Protein AF-A0A370N745-F1 (afdb_monomer)

Structure (mmCIF, N/CA/C/O backbone):
data_AF-A0A370N745-F1
#
_entry.id   AF-A0A370N745-F1
#
loop_
_atom_site.group_PDB
_atom_site.id
_atom_site.type_symbol
_atom_site.label_atom_id
_atom_site.label_alt_id
_atom_site.label_comp_id
_atom_site.label_asym_id
_atom_site.label_entity_id
_atom_site.label_seq_id
_atom_site.pdbx_PDB_ins_code
_atom_site.Cartn_x
_atom_site.Cartn_y
_atom_site.Cartn_z
_atom_site.occupancy
_atom_site.B_iso_or_equiv
_atom_site.auth_seq_id
_atom_site.auth_comp_id
_atom_site.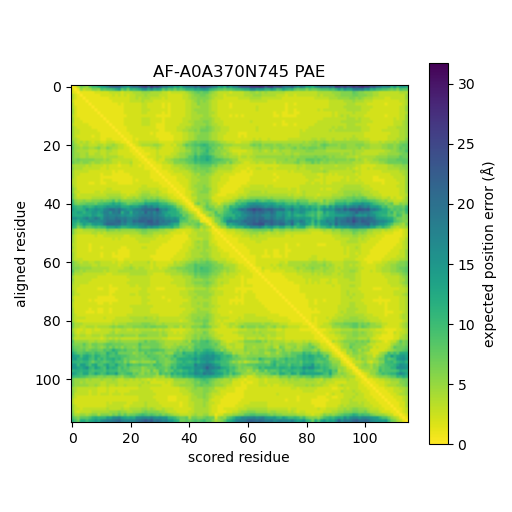auth_asym_id
_atom_site.auth_atom_id
_atom_site.pdbx_PDB_model_num
ATOM 1 N N . MET A 1 1 ? 0.760 -3.589 18.803 1.00 56.38 1 MET A N 1
ATOM 2 C CA . MET A 1 1 ? 1.459 -3.099 17.598 1.00 56.38 1 MET A CA 1
ATOM 3 C C . MET A 1 1 ? 0.680 -1.910 17.058 1.00 56.38 1 MET A C 1
ATOM 5 O O . MET A 1 1 ? -0.457 -1.738 17.478 1.00 56.38 1 MET A O 1
ATOM 9 N N . SER A 1 2 ? 1.289 -1.032 16.259 1.00 85.31 2 SER A N 1
ATOM 10 C CA . SER A 1 2 ? 0.546 0.055 15.611 1.00 85.31 2 SER A CA 1
ATOM 11 C C . SER A 1 2 ? 0.213 -0.361 14.182 1.00 85.31 2 SER A C 1
ATOM 13 O O . SER A 1 2 ? 1.100 -0.831 13.477 1.00 85.31 2 SER A O 1
ATOM 15 N N . LEU A 1 3 ? -1.022 -0.113 13.737 1.00 88.75 3 LEU A N 1
ATOM 16 C CA . LEU A 1 3 ? -1.490 -0.446 12.386 1.00 88.75 3 LEU A CA 1
ATOM 17 C C . LEU A 1 3 ? -0.514 0.006 11.283 1.00 88.75 3 LEU A C 1
ATOM 19 O O . LEU A 1 3 ? -0.261 -0.707 10.321 1.00 88.75 3 LEU A O 1
ATOM 23 N N . LYS A 1 4 ? 0.103 1.184 11.451 1.00 89.69 4 LYS A N 1
ATOM 24 C CA . LYS A 1 4 ? 1.119 1.706 10.520 1.00 89.69 4 LYS A CA 1
ATOM 25 C C . LYS A 1 4 ? 2.346 0.797 10.393 1.00 89.69 4 LYS A C 1
ATOM 27 O O . LYS A 1 4 ? 2.888 0.674 9.298 1.00 89.69 4 LYS A O 1
ATOM 32 N N . ALA A 1 5 ? 2.806 0.213 11.499 1.00 91.44 5 ALA A N 1
ATOM 33 C CA . ALA A 1 5 ? 3.933 -0.714 11.496 1.00 91.44 5 ALA A CA 1
ATOM 34 C C . ALA A 1 5 ? 3.550 -2.050 10.847 1.00 91.44 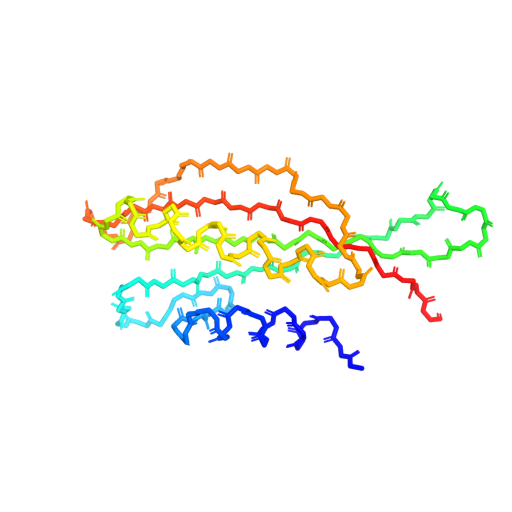5 ALA A C 1
ATOM 36 O O . ALA A 1 5 ? 4.360 -2.605 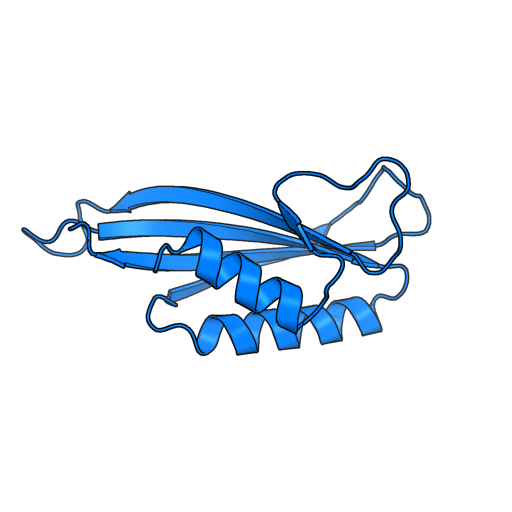10.113 1.00 91.44 5 ALA A O 1
ATOM 37 N N . ASP A 1 6 ? 2.318 -2.513 11.063 1.00 93.12 6 ASP A N 1
ATOM 38 C CA . ASP A 1 6 ? 1.816 -3.768 10.498 1.00 93.12 6 ASP A CA 1
ATOM 39 C C . ASP A 1 6 ? 1.622 -3.652 8.975 1.00 93.12 6 ASP A C 1
ATOM 41 O O . ASP A 1 6 ? 2.107 -4.501 8.227 1.00 93.12 6 ASP A O 1
ATOM 45 N N . ILE A 1 7 ? 1.051 -2.535 8.501 1.00 94.38 7 ILE A N 1
ATOM 46 C CA . ILE A 1 7 ? 0.965 -2.193 7.069 1.00 94.38 7 ILE A CA 1
ATOM 47 C C . ILE A 1 7 ? 2.359 -2.159 6.435 1.00 94.38 7 ILE A C 1
ATOM 49 O O . ILE A 1 7 ? 2.587 -2.773 5.395 1.00 94.38 7 ILE A O 1
ATOM 53 N N . TYR A 1 8 ? 3.308 -1.449 7.055 1.00 95.19 8 TYR A N 1
ATOM 54 C CA . TYR A 1 8 ? 4.670 -1.362 6.528 1.00 95.19 8 TYR A CA 1
ATOM 55 C C . TYR A 1 8 ? 5.345 -2.737 6.465 1.00 95.19 8 TYR A C 1
ATOM 57 O O . TYR A 1 8 ? 5.965 -3.068 5.457 1.00 95.19 8 TYR A O 1
ATOM 65 N N . ALA A 1 9 ? 5.203 -3.548 7.517 1.00 95.31 9 ALA A N 1
ATOM 66 C CA . ALA A 1 9 ? 5.784 -4.883 7.576 1.00 95.31 9 ALA A CA 1
ATOM 67 C C . ALA A 1 9 ? 5.216 -5.804 6.487 1.00 95.31 9 ALA A C 1
ATOM 69 O O . ALA A 1 9 ? 5.987 -6.508 5.836 1.00 95.31 9 ALA A O 1
ATOM 70 N N . ALA A 1 10 ? 3.901 -5.761 6.248 1.00 95.56 10 ALA A N 1
ATOM 71 C CA . ALA A 1 10 ? 3.261 -6.532 5.187 1.00 95.56 10 ALA A CA 1
ATOM 72 C C . ALA A 1 10 ? 3.757 -6.119 3.793 1.00 95.56 10 ALA A C 1
ATOM 74 O O . ALA A 1 10 ? 4.146 -6.974 3.001 1.00 95.56 10 ALA A O 1
ATOM 75 N N . LEU A 1 11 ? 3.824 -4.814 3.511 1.00 96.56 11 LEU A N 1
ATOM 76 C CA . LEU A 1 11 ? 4.281 -4.313 2.211 1.00 96.56 11 LEU A CA 1
ATOM 77 C C . LEU A 1 11 ? 5.762 -4.627 1.952 1.00 96.56 11 LEU A C 1
ATOM 79 O O . LEU A 1 11 ? 6.109 -5.079 0.864 1.00 96.56 11 LEU A O 1
ATOM 83 N N . VAL A 1 12 ? 6.636 -4.456 2.949 1.00 96.81 12 VAL A N 1
ATOM 84 C CA . VAL A 1 12 ? 8.077 -4.746 2.821 1.00 96.81 12 VAL A CA 1
ATOM 85 C C . VAL A 1 12 ? 8.367 -6.240 2.681 1.00 96.81 12 VAL A C 1
ATOM 87 O O . VAL A 1 12 ? 9.344 -6.603 2.025 1.00 96.81 12 VAL A O 1
ATOM 90 N N . ALA A 1 13 ? 7.534 -7.107 3.265 1.00 96.69 13 ALA A N 1
ATOM 91 C CA . ALA A 1 13 ? 7.651 -8.552 3.082 1.00 96.69 13 ALA A CA 1
ATOM 92 C C . ALA A 1 13 ? 7.385 -8.984 1.629 1.00 96.69 13 ALA A C 1
ATOM 94 O O . ALA A 1 13 ? 7.992 -9.950 1.172 1.00 96.69 13 ALA A O 1
ATOM 95 N N . ILE A 1 14 ? 6.524 -8.255 0.910 1.00 96.81 14 ILE A N 1
ATOM 96 C CA . ILE A 1 14 ? 6.232 -8.483 -0.512 1.00 96.81 14 ILE A CA 1
ATOM 97 C C . ILE A 1 14 ? 7.300 -7.819 -1.381 1.00 96.81 14 ILE A C 1
ATOM 99 O O . ILE A 1 14 ? 7.945 -8.470 -2.201 1.00 96.81 14 ILE A O 1
ATOM 103 N N . LEU A 1 15 ? 7.508 -6.512 -1.189 1.00 96.94 15 LEU A N 1
ATOM 104 C CA . LEU A 1 15 ? 8.485 -5.730 -1.932 1.00 96.94 15 LEU A CA 1
ATOM 105 C C . LEU A 1 15 ? 9.278 -4.823 -0.984 1.00 96.94 15 LEU A C 1
ATOM 107 O O . LEU A 1 15 ? 8.753 -3.812 -0.514 1.00 96.94 15 LEU A O 1
ATOM 111 N N . PRO A 1 16 ? 10.579 -5.091 -0.765 1.00 96.44 16 PRO A N 1
ATOM 112 C CA . PRO A 1 16 ? 11.409 -4.248 0.094 1.00 96.44 16 PRO A CA 1
ATOM 113 C C . PRO A 1 16 ? 11.501 -2.784 -0.357 1.00 96.44 16 PRO A C 1
ATOM 115 O O . PRO A 1 16 ? 11.738 -1.897 0.460 1.00 96.44 16 PRO A O 1
ATOM 118 N N . ASN A 1 17 ? 11.291 -2.518 -1.650 1.00 96.56 17 ASN A N 1
ATOM 119 C CA . ASN A 1 17 ? 11.241 -1.178 -2.235 1.00 96.56 17 ASN A CA 1
ATOM 120 C C . ASN A 1 17 ? 9.866 -0.509 -2.023 1.00 96.56 17 ASN A C 1
ATOM 122 O O . ASN A 1 17 ? 9.197 -0.114 -2.979 1.00 96.56 17 ASN A O 1
ATOM 126 N N . SER A 1 18 ? 9.435 -0.432 -0.764 1.00 96.69 18 SER A N 1
ATOM 127 C CA . SER A 1 18 ? 8.152 0.140 -0.348 1.00 96.69 18 SER A CA 1
ATOM 128 C C . SER A 1 18 ? 8.362 1.418 0.452 1.00 96.69 18 SER A C 1
ATOM 130 O O . SER A 1 18 ? 9.081 1.418 1.453 1.00 96.69 18 SER A O 1
ATOM 132 N N . HI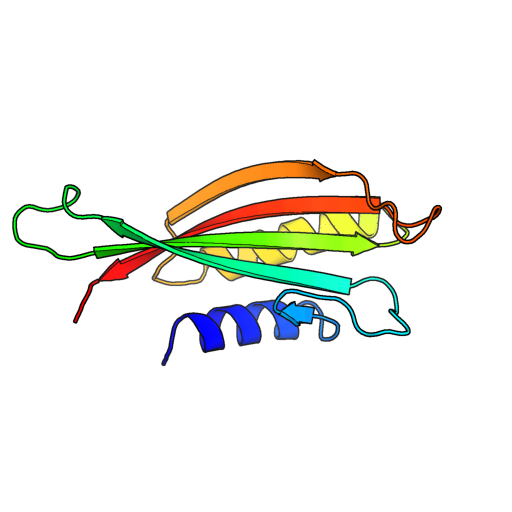S A 1 19 ? 7.694 2.495 0.046 1.00 95.69 19 HIS A N 1
ATOM 133 C CA . HIS A 1 19 ? 7.887 3.830 0.604 1.00 95.69 19 HIS A CA 1
ATOM 134 C C . HIS A 1 19 ? 6.576 4.440 1.084 1.00 95.69 19 HIS A C 1
ATOM 136 O O . HIS A 1 19 ? 5.542 4.360 0.421 1.00 95.69 19 HIS A O 1
ATOM 142 N N . ASN A 1 20 ? 6.623 5.074 2.253 1.00 93.94 20 ASN A N 1
ATOM 143 C CA . ASN A 1 20 ? 5.499 5.839 2.770 1.00 93.94 20 ASN A CA 1
ATOM 144 C C . ASN A 1 20 ? 5.484 7.215 2.088 1.00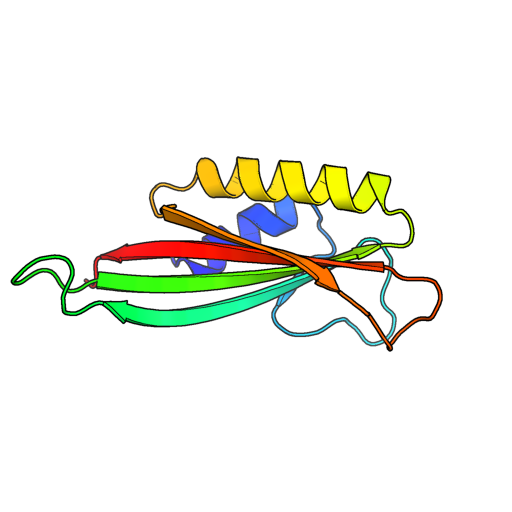 93.94 20 ASN A C 1
ATOM 146 O O . ASN A 1 20 ? 6.484 7.925 2.143 1.00 93.94 20 ASN A O 1
ATOM 150 N N . VAL A 1 21 ? 4.349 7.595 1.498 1.00 90.00 21 VAL A N 1
ATOM 151 C CA . VAL A 1 21 ? 4.076 8.907 0.875 1.00 90.00 21 VAL A CA 1
ATOM 152 C C . VAL A 1 21 ? 4.807 9.186 -0.440 1.00 90.00 21 VAL A C 1
ATOM 154 O O . VAL A 1 21 ? 4.139 9.557 -1.403 1.00 90.00 21 VAL A O 1
ATOM 157 N N . GLU A 1 22 ? 6.127 9.030 -0.516 1.00 91.00 22 GL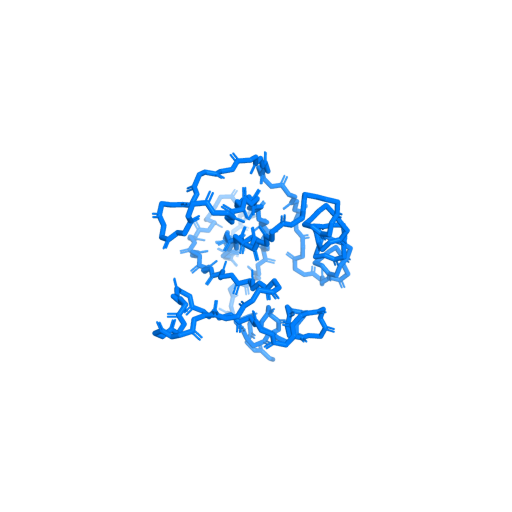U A N 1
ATOM 158 C CA . GLU A 1 22 ? 6.904 9.456 -1.689 1.00 91.00 22 GLU A CA 1
ATOM 159 C C . GLU A 1 22 ? 8.031 8.494 -2.071 1.00 91.00 22 GLU A C 1
ATOM 161 O O . GLU A 1 22 ? 8.540 7.739 -1.247 1.00 91.00 22 GLU A O 1
ATOM 166 N N . LEU A 1 23 ? 8.425 8.534 -3.347 1.00 92.00 23 LEU A N 1
ATOM 167 C CA . LEU A 1 23 ? 9.591 7.814 -3.854 1.00 92.00 23 LEU A CA 1
ATOM 168 C C . LEU A 1 23 ? 10.900 8.519 -3.464 1.00 92.00 23 LEU A C 1
ATOM 170 O O . LEU A 1 23 ? 10.926 9.745 -3.339 1.00 92.00 23 LEU A O 1
ATOM 174 N N . PRO A 1 24 ? 12.017 7.777 -3.365 1.00 92.31 24 PRO A N 1
ATOM 175 C CA . PRO A 1 24 ? 13.336 8.383 -3.231 1.00 92.31 24 PRO A CA 1
ATOM 176 C C . PRO A 1 24 ? 13.733 9.161 -4.506 1.00 92.31 24 PRO A C 1
ATOM 178 O O . PRO A 1 24 ? 13.171 8.908 -5.573 1.00 92.31 24 PRO A O 1
ATOM 181 N N . PRO A 1 25 ? 14.741 10.059 -4.435 1.00 88.38 25 PRO A N 1
ATOM 182 C CA . PRO A 1 25 ? 15.182 10.869 -5.579 1.00 88.38 25 PRO A CA 1
ATOM 183 C C . PRO A 1 25 ? 15.601 10.063 -6.817 1.00 88.38 25 PRO A C 1
ATOM 185 O O . PRO A 1 25 ? 15.350 10.495 -7.938 1.00 88.38 25 PRO A O 1
ATOM 188 N N . ASP A 1 26 ? 16.201 8.888 -6.608 1.00 90.00 26 ASP A N 1
ATOM 189 C CA . ASP A 1 26 ? 16.623 7.958 -7.659 1.00 90.00 26 ASP A CA 1
ATOM 190 C C . ASP A 1 26 ? 15.852 6.632 -7.515 1.00 90.00 26 ASP A C 1
ATOM 192 O O . ASP A 1 26 ? 16.371 5.666 -6.943 1.00 90.00 26 ASP A O 1
ATOM 196 N N . PRO A 1 27 ? 14.586 6.568 -7.968 1.00 91.06 27 PRO A N 1
ATOM 197 C CA . PRO A 1 27 ? 13.750 5.396 -7.765 1.00 91.06 27 PRO A CA 1
ATOM 198 C C . PRO A 1 27 ? 14.191 4.218 -8.637 1.00 91.06 27 PRO A C 1
ATOM 200 O O . PRO A 1 27 ? 14.496 4.354 -9.827 1.00 91.06 27 PRO A O 1
ATOM 203 N N . THR A 1 28 ? 14.161 3.030 -8.042 1.00 94.25 28 THR A N 1
ATOM 204 C CA . THR A 1 28 ? 14.258 1.745 -8.738 1.00 94.25 28 THR A CA 1
ATOM 205 C C . THR A 1 28 ? 12.868 1.131 -8.899 1.00 94.25 28 THR A C 1
ATOM 207 O O . THR A 1 28 ? 11.944 1.493 -8.175 1.00 94.25 28 THR A O 1
ATOM 210 N N . TRP A 1 29 ? 12.710 0.216 -9.858 1.00 93.50 29 TRP A N 1
ATOM 211 C CA . TRP A 1 29 ? 11.425 -0.406 -10.197 1.00 93.50 29 TRP A CA 1
ATOM 212 C C . TRP A 1 29 ? 11.534 -1.940 -10.095 1.00 93.50 29 TRP A C 1
ATOM 214 O O . TRP A 1 29 ? 12.595 -2.459 -10.461 1.00 93.50 29 TRP A O 1
ATOM 224 N N . PRO A 1 30 ? 10.482 -2.654 -9.651 1.00 95.31 30 PRO A N 1
ATOM 225 C CA . PRO A 1 30 ? 9.207 -2.112 -9.175 1.00 95.31 30 PRO A CA 1
ATOM 226 C C . PRO A 1 30 ? 9.336 -1.408 -7.812 1.00 95.31 30 PRO A C 1
ATOM 228 O O . PRO A 1 30 ? 10.278 -1.663 -7.058 1.00 95.31 30 PRO A O 1
ATOM 231 N N . ALA A 1 31 ? 8.407 -0.502 -7.507 1.00 96.56 31 ALA A N 1
ATOM 232 C CA . ALA A 1 31 ? 8.307 0.214 -6.235 1.00 96.56 31 ALA A CA 1
ATOM 233 C C . ALA A 1 31 ? 6.853 0.280 -5.759 1.00 96.56 31 ALA A C 1
ATOM 235 O O . ALA A 1 31 ? 5.943 0.417 -6.576 1.00 96.56 31 ALA A O 1
ATOM 236 N N . LEU A 1 32 ? 6.644 0.246 -4.442 1.00 96.88 32 LEU A N 1
ATOM 237 C CA . LEU A 1 32 ? 5.351 0.553 -3.832 1.00 96.88 32 LEU A CA 1
ATOM 238 C C . LEU A 1 32 ? 5.418 1.925 -3.169 1.00 96.88 32 LEU A C 1
ATOM 240 O O . LEU A 1 32 ? 6.348 2.210 -2.415 1.00 96.88 32 LEU A O 1
ATOM 244 N N . VAL A 1 33 ? 4.411 2.756 -3.408 1.00 96.00 33 VAL A N 1
ATOM 245 C CA . VAL A 1 33 ? 4.186 3.985 -2.643 1.00 96.00 33 VAL A CA 1
ATOM 246 C C . VAL A 1 33 ? 2.845 3.858 -1.961 1.00 96.00 33 VAL A C 1
ATOM 248 O O . VAL A 1 33 ? 1.854 3.567 -2.622 1.00 96.00 33 VAL A O 1
ATOM 251 N N . TYR A 1 34 ? 2.791 4.072 -0.652 1.00 96.62 34 TYR A N 1
ATOM 252 C CA . TYR A 1 34 ? 1.542 3.926 0.081 1.00 96.62 34 TYR A CA 1
ATOM 253 C C . TYR A 1 34 ? 1.290 5.067 1.060 1.00 96.62 34 TYR A C 1
ATOM 255 O O . TYR A 1 34 ? 2.213 5.682 1.599 1.00 96.62 34 TYR A O 1
ATOM 263 N N . THR A 1 35 ? 0.014 5.333 1.314 1.00 95.69 35 THR A N 1
ATOM 264 C CA . THR A 1 35 ? -0.450 6.268 2.338 1.00 95.69 35 THR A CA 1
ATOM 265 C C . THR A 1 35 ? -1.608 5.657 3.113 1.00 95.69 35 THR A C 1
ATOM 267 O O . THR A 1 35 ? -2.288 4.753 2.635 1.00 95.69 35 THR A O 1
ATOM 270 N N . THR A 1 36 ? -1.817 6.130 4.339 1.00 94.94 36 THR A N 1
ATOM 271 C CA . THR A 1 36 ? -2.941 5.701 5.175 1.00 94.94 36 THR A CA 1
ATOM 272 C C . THR A 1 36 ? -3.704 6.929 5.628 1.00 94.94 36 THR A C 1
ATOM 274 O O . THR A 1 36 ? -3.137 7.802 6.290 1.00 94.94 36 THR A O 1
ATOM 277 N N . HIS A 1 37 ? -4.980 6.981 5.274 1.00 93.88 37 HIS A N 1
ATOM 278 C CA . HIS A 1 37 ? -5.936 7.941 5.797 1.00 93.88 37 HIS A CA 1
ATOM 279 C C . HIS A 1 37 ? -6.763 7.280 6.899 1.00 93.88 37 HIS A C 1
ATOM 281 O O . HIS A 1 37 ? -7.064 6.096 6.789 1.00 93.88 37 HIS A O 1
ATOM 287 N N . THR A 1 38 ? -7.102 8.019 7.955 1.00 92.50 38 THR A N 1
ATOM 288 C CA . THR A 1 38 ? -7.909 7.507 9.068 1.00 92.50 38 THR A CA 1
ATOM 289 C C . THR A 1 38 ? -9.069 8.452 9.319 1.00 92.50 38 THR A C 1
ATOM 291 O O . THR A 1 38 ? -8.830 9.619 9.628 1.00 92.50 38 THR A O 1
ATOM 294 N N . ASP A 1 39 ? -10.281 7.913 9.275 1.00 90.69 39 ASP A N 1
ATOM 295 C CA . ASP A 1 39 ? -11.517 8.605 9.615 1.00 90.69 39 ASP A CA 1
ATOM 296 C C . ASP A 1 39 ? -12.212 7.928 10.798 1.00 90.69 39 ASP A C 1
ATOM 298 O O . ASP A 1 39 ? -12.187 6.706 10.953 1.00 90.69 39 ASP A O 1
ATOM 302 N N . GLU A 1 40 ? -12.873 8.724 11.637 1.00 87.50 40 GLU A N 1
ATOM 303 C CA . GLU A 1 40 ? -13.668 8.179 12.735 1.00 87.50 40 GLU A CA 1
ATOM 304 C C . GLU A 1 40 ? -14.978 7.568 12.225 1.00 87.50 40 GLU A C 1
ATOM 306 O O . GLU A 1 40 ? -15.809 8.245 11.615 1.00 87.50 40 GLU A O 1
ATOM 311 N N . GLU A 1 41 ? -15.245 6.317 12.594 1.00 81.38 41 GLU A N 1
ATOM 312 C CA . GLU A 1 41 ? -16.492 5.631 12.265 1.00 81.38 41 GLU A CA 1
ATOM 313 C C . GLU A 1 41 ? -17.414 5.584 13.494 1.00 81.38 41 GLU A C 1
ATOM 315 O O . GLU A 1 41 ? -17.461 4.625 14.264 1.00 81.38 41 GLU A O 1
ATOM 320 N N . SER A 1 42 ? -18.154 6.674 13.711 1.00 67.06 42 SER A N 1
ATOM 321 C CA . SER A 1 42 ? -19.024 6.853 14.890 1.00 67.06 42 SER A CA 1
ATOM 322 C C . SER A 1 42 ? -20.391 6.152 14.797 1.00 67.06 42 SER A C 1
ATOM 324 O O . SER A 1 42 ? -21.118 6.094 15.789 1.00 67.06 42 SER A O 1
ATOM 326 N N . GLY A 1 43 ? -20.754 5.622 13.624 1.00 67.12 43 GLY A N 1
ATOM 327 C CA . GLY A 1 43 ? -22.089 5.077 13.345 1.00 67.12 43 GLY A CA 1
ATOM 328 C C . GLY A 1 43 ? -22.187 3.555 13.232 1.00 67.12 43 GLY A C 1
ATOM 329 O O . GLY A 1 43 ? -23.298 3.044 13.115 1.00 67.12 43 GLY A O 1
ATOM 330 N N . TRP A 1 44 ? -21.067 2.824 13.251 1.00 69.12 44 TRP A N 1
ATOM 331 C CA . TRP A 1 44 ? -21.073 1.382 12.972 1.00 69.12 44 TRP A CA 1
ATOM 332 C C . TRP A 1 44 ? -21.688 0.560 14.115 1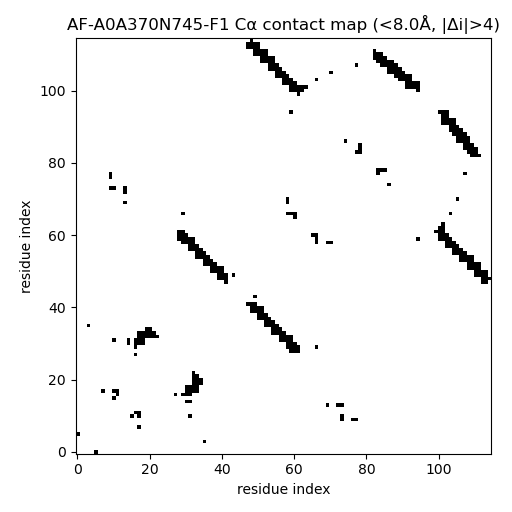.00 69.12 44 TRP A C 1
ATOM 334 O O . TRP A 1 44 ? -22.569 -0.268 13.893 1.00 69.12 44 TRP A O 1
ATOM 344 N N . VAL A 1 45 ? -21.276 0.816 15.361 1.00 70.44 45 VAL A N 1
ATOM 345 C CA . VAL A 1 45 ? -21.847 0.190 16.565 1.00 70.44 45 VAL A CA 1
ATOM 346 C C . VAL A 1 45 ? -22.177 1.274 17.578 1.00 70.44 45 VAL A C 1
ATOM 348 O O . VAL A 1 45 ? -21.312 2.054 17.973 1.00 70.44 45 VAL A O 1
ATOM 351 N N . MET A 1 46 ? -23.423 1.296 18.061 1.00 70.19 46 MET A N 1
ATOM 352 C CA . MET A 1 46 ? -23.818 2.199 19.144 1.00 70.19 46 MET A CA 1
ATOM 353 C C . MET A 1 46 ? -22.949 1.954 20.386 1.00 70.19 46 MET A C 1
ATOM 355 O O . MET A 1 46 ? -22.986 0.877 20.978 1.00 70.19 46 MET A O 1
ATOM 359 N N . GLY A 1 47 ? -22.165 2.964 20.773 1.00 67.38 47 GLY A N 1
ATOM 360 C CA . GLY A 1 47 ? -21.240 2.899 21.910 1.00 67.38 47 GLY A CA 1
ATOM 361 C C . GLY A 1 47 ? -19.889 2.229 21.619 1.00 67.38 47 GLY A C 1
ATOM 362 O O . GLY A 1 47 ? -19.074 2.117 22.531 1.00 67.38 47 GLY A O 1
ATOM 363 N N . GLY A 1 48 ? -19.632 1.802 20.379 1.00 68.94 48 GLY A N 1
ATOM 364 C CA . GLY A 1 48 ? -18.327 1.330 19.923 1.00 68.94 48 GLY A CA 1
ATOM 365 C C . GLY A 1 48 ? -17.646 2.404 19.082 1.00 68.94 48 GLY A C 1
ATOM 366 O O . GLY A 1 48 ? -18.119 2.722 17.998 1.00 68.94 48 GLY A O 1
ATOM 367 N N . GLY A 1 49 ? -16.551 2.979 19.578 1.00 82.44 49 GLY A N 1
ATOM 368 C CA . GLY A 1 49 ? -15.696 3.842 18.766 1.00 82.44 49 GLY A CA 1
ATOM 369 C C . GLY A 1 49 ? -14.833 2.987 17.846 1.00 82.44 49 GLY A C 1
ATOM 370 O O . GLY A 1 49 ? -14.107 2.118 18.328 1.00 82.44 49 GLY A O 1
ATOM 371 N N . TYR A 1 50 ? -14.908 3.229 16.543 1.00 89.06 50 TYR A N 1
ATOM 372 C CA . TYR A 1 50 ? -14.038 2.609 15.547 1.00 89.06 50 TYR A CA 1
ATOM 373 C C . TYR A 1 50 ? -13.355 3.689 14.720 1.00 89.06 50 TYR A C 1
ATOM 375 O O . TYR A 1 50 ? -13.865 4.811 14.627 1.00 89.06 50 TYR A O 1
ATOM 383 N N . ASP A 1 51 ? -12.212 3.321 14.160 1.00 91.12 51 ASP A N 1
ATOM 384 C CA . ASP A 1 51 ? -11.506 4.084 13.145 1.00 91.12 51 ASP A CA 1
ATOM 385 C C . ASP A 1 51 ? -11.491 3.254 11.859 1.00 91.12 51 ASP A C 1
ATOM 387 O O . ASP A 1 51 ? -11.167 2.060 11.873 1.00 91.12 51 ASP A O 1
ATOM 391 N N . LEU A 1 52 ? -11.874 3.892 10.757 1.00 92.44 52 LEU A N 1
ATOM 392 C CA . LEU A 1 52 ? -11.762 3.345 9.416 1.00 92.44 52 LEU A CA 1
ATOM 393 C C . LEU A 1 52 ? -10.474 3.880 8.800 1.00 92.44 52 LEU A C 1
ATOM 395 O O . LEU A 1 52 ? -10.232 5.087 8.778 1.00 92.44 52 LEU A O 1
ATOM 399 N N . HIS A 1 53 ? -9.642 2.979 8.303 1.00 94.31 53 HIS A N 1
ATOM 400 C CA . HIS A 1 53 ? -8.369 3.303 7.691 1.00 94.31 53 HIS A CA 1
ATOM 401 C C . HIS A 1 53 ? -8.408 2.946 6.215 1.00 94.31 53 HIS A C 1
ATOM 403 O O . HIS A 1 53 ? -8.539 1.773 5.875 1.00 94.31 53 HIS A O 1
ATOM 409 N N . THR A 1 54 ? -8.227 3.930 5.345 1.00 95.88 54 THR A N 1
ATOM 410 C CA . THR A 1 54 ? -8.051 3.692 3.912 1.00 95.88 54 THR A CA 1
ATOM 411 C C . THR A 1 54 ? -6.566 3.717 3.595 1.00 95.88 54 THR A C 1
ATOM 413 O O . THR A 1 54 ? -5.895 4.744 3.736 1.00 95.88 54 THR A O 1
ATOM 416 N N . VAL A 1 55 ? -6.038 2.569 3.188 1.00 96.44 55 VAL A N 1
ATOM 417 C CA . VAL A 1 55 ? -4.662 2.400 2.733 1.00 96.44 55 VAL A CA 1
ATOM 418 C C . VAL A 1 55 ? -4.656 2.486 1.216 1.00 96.44 55 VAL A C 1
ATOM 420 O O . VAL A 1 55 ? -5.152 1.591 0.537 1.00 96.44 55 VAL A O 1
ATOM 423 N N . THR A 1 56 ? -4.089 3.563 0.685 1.00 96.50 56 THR A N 1
ATOM 424 C CA . THR A 1 56 ? -3.914 3.748 -0.757 1.00 96.50 56 THR A 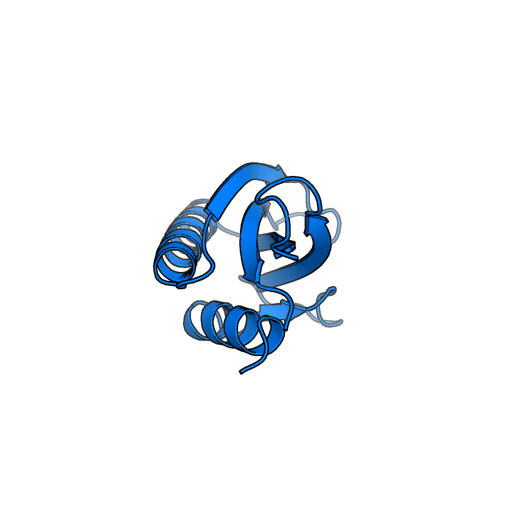CA 1
ATOM 425 C C . THR A 1 56 ? -2.516 3.299 -1.133 1.00 96.50 56 THR A C 1
ATOM 427 O O . THR A 1 56 ? -1.544 3.819 -0.590 1.00 96.50 56 THR A O 1
ATOM 430 N N . ILE A 1 57 ? -2.410 2.356 -2.063 1.00 96.56 57 ILE A N 1
ATOM 431 C CA . ILE A 1 57 ? -1.157 1.756 -2.516 1.00 96.56 57 ILE A CA 1
ATOM 432 C C . ILE A 1 57 ? -1.047 1.968 -4.023 1.00 96.56 57 ILE A C 1
ATOM 434 O O . ILE A 1 57 ? -1.942 1.598 -4.777 1.00 96.56 57 ILE A O 1
ATOM 438 N N . ALA A 1 58 ? 0.058 2.559 -4.459 1.00 96.00 58 ALA A N 1
ATOM 439 C CA . ALA A 1 58 ? 0.453 2.670 -5.851 1.00 96.00 58 ALA A CA 1
ATOM 440 C C . ALA A 1 58 ? 1.584 1.679 -6.131 1.00 96.00 58 ALA A C 1
ATOM 442 O O . ALA A 1 58 ? 2.676 1.801 -5.572 1.00 96.00 58 ALA A O 1
ATOM 443 N N . ILE A 1 59 ? 1.320 0.716 -7.007 1.00 96.25 59 ILE A N 1
ATOM 444 C CA . ILE A 1 59 ? 2.317 -0.196 -7.561 1.00 96.25 59 ILE A CA 1
ATOM 445 C C . ILE A 1 59 ? 2.892 0.465 -8.801 1.00 96.25 59 ILE A C 1
ATOM 447 O O . ILE A 1 59 ? 2.155 0.778 -9.734 1.00 96.25 59 ILE A O 1
ATOM 451 N N . LEU A 1 60 ? 4.197 0.694 -8.805 1.00 95.50 60 LEU A N 1
ATOM 452 C CA . LEU A 1 60 ? 4.899 1.370 -9.883 1.00 95.50 60 LEU A CA 1
ATOM 453 C C . LEU A 1 60 ? 5.912 0.406 -10.489 1.00 95.50 60 LEU A C 1
ATOM 455 O O . LEU A 1 60 ? 6.865 0.001 -9.823 1.00 95.50 60 LEU A O 1
ATOM 459 N N . GLY A 1 61 ? 5.738 0.059 -11.757 1.00 93.88 61 GLY A N 1
ATOM 460 C CA . GLY A 1 61 ? 6.577 -0.932 -12.427 1.00 93.88 61 GLY A CA 1
ATOM 461 C C . GLY A 1 61 ? 6.634 -0.724 -13.930 1.00 93.88 61 GLY A C 1
ATOM 462 O O . GLY A 1 61 ? 5.861 0.043 -14.498 1.00 93.88 61 GLY A O 1
ATOM 463 N N . ARG A 1 62 ? 7.593 -1.377 -14.589 1.00 93.06 62 ARG A N 1
ATOM 464 C CA . ARG A 1 62 ? 7.757 -1.297 -16.055 1.00 93.06 62 ARG A CA 1
ATOM 465 C C . ARG A 1 62 ? 7.017 -2.404 -16.798 1.00 93.06 62 ARG A C 1
ATOM 467 O O . ARG A 1 62 ? 6.932 -2.355 -18.021 1.00 93.06 62 ARG A O 1
ATOM 474 N N . ASP A 1 63 ? 6.510 -3.379 -16.057 1.00 92.12 63 ASP A N 1
ATOM 475 C CA . ASP A 1 63 ? 5.802 -4.541 -16.563 1.00 92.12 63 ASP A CA 1
ATOM 476 C C . ASP A 1 63 ? 4.440 -4.640 -15.864 1.00 92.12 63 ASP A C 1
ATOM 478 O O . ASP A 1 63 ? 4.345 -4.647 -14.636 1.00 92.12 63 ASP A O 1
ATOM 482 N N . THR A 1 64 ? 3.374 -4.666 -16.657 1.00 88.88 64 THR A N 1
ATOM 483 C CA . THR A 1 64 ? 1.997 -4.747 -16.165 1.00 88.88 64 THR A CA 1
ATOM 484 C C . THR A 1 64 ? 1.676 -6.115 -15.567 1.00 88.88 64 THR A C 1
ATOM 486 O O . THR A 1 64 ? 0.859 -6.197 -14.647 1.00 88.88 64 THR A O 1
ATOM 489 N N . ASP A 1 65 ? 2.340 -7.176 -16.031 1.00 92.19 65 ASP A N 1
ATOM 490 C CA . ASP A 1 65 ? 2.146 -8.527 -15.501 1.00 92.19 65 ASP A CA 1
ATOM 491 C C . ASP A 1 65 ? 2.786 -8.646 -14.108 1.00 92.19 65 ASP A C 1
ATOM 493 O O . ASP A 1 65 ? 2.175 -9.184 -13.183 1.00 92.19 65 ASP A O 1
ATOM 497 N N . GLU A 1 66 ? 3.974 -8.053 -13.917 1.00 93.12 66 GLU A N 1
ATOM 498 C CA . GLU A 1 66 ? 4.623 -7.940 -12.601 1.00 93.12 66 GLU A CA 1
ATOM 499 C C . GLU A 1 66 ? 3.771 -7.108 -11.631 1.00 93.12 66 GLU A C 1
ATOM 501 O O . GLU A 1 66 ? 3.564 -7.512 -10.485 1.00 93.12 66 GLU A O 1
ATOM 506 N N . ASN A 1 67 ? 3.206 -5.989 -12.097 1.00 93.25 67 ASN A N 1
ATOM 507 C CA . ASN A 1 67 ? 2.309 -5.170 -11.280 1.00 93.25 67 ASN A CA 1
ATOM 508 C C . ASN A 1 67 ? 1.052 -5.939 -10.848 1.00 93.25 67 ASN A C 1
ATOM 510 O O . ASN A 1 67 ? 0.627 -5.816 -9.701 1.00 93.25 67 ASN A O 1
ATOM 514 N N . THR A 1 68 ? 0.479 -6.752 -11.739 1.00 93.88 68 THR A N 1
ATOM 515 C CA . THR A 1 68 ? -0.698 -7.580 -11.430 1.00 93.88 68 THR A CA 1
ATOM 516 C C . THR A 1 68 ? -0.358 -8.649 -10.388 1.00 93.88 68 THR A C 1
ATOM 518 O O . THR A 1 68 ? -1.085 -8.820 -9.413 1.00 93.88 68 THR A O 1
ATOM 521 N N . ALA A 1 69 ? 0.795 -9.309 -10.520 1.00 95.56 69 ALA A N 1
ATOM 522 C CA . ALA A 1 69 ? 1.250 -10.286 -9.533 1.00 95.56 69 ALA A CA 1
ATOM 523 C C . ALA A 1 69 ? 1.537 -9.653 -8.158 1.00 95.56 69 ALA A C 1
ATOM 525 O O . ALA A 1 69 ? 1.290 -10.276 -7.124 1.00 95.56 69 ALA A O 1
ATOM 526 N N . LEU A 1 70 ? 2.061 -8.422 -8.127 1.00 96.38 70 LEU A N 1
ATOM 527 C CA . LEU A 1 70 ? 2.240 -7.658 -6.888 1.00 96.38 70 LEU A CA 1
ATOM 528 C C . LEU A 1 70 ? 0.894 -7.268 -6.274 1.00 96.38 70 LEU A C 1
ATOM 530 O O . LEU A 1 70 ? 0.735 -7.370 -5.060 1.00 96.38 70 LEU A O 1
ATOM 534 N N . ARG A 1 71 ? -0.082 -6.870 -7.098 1.00 95.38 71 ARG A N 1
ATOM 535 C CA . ARG A 1 71 ? -1.450 -6.581 -6.655 1.00 95.38 71 ARG A CA 1
ATOM 536 C C . ARG A 1 71 ? -2.057 -7.777 -5.936 1.00 95.38 71 ARG A C 1
ATOM 538 O O . ARG A 1 71 ? -2.560 -7.609 -4.829 1.00 95.38 71 ARG A O 1
ATOM 545 N N . ASP A 1 72 ? -1.968 -8.967 -6.522 1.00 96.06 72 ASP A N 1
ATOM 546 C CA . ASP A 1 72 ? -2.547 -10.175 -5.928 1.00 96.06 72 ASP A CA 1
ATOM 547 C C . ASP A 1 72 ? -1.895 -10.515 -4.582 1.00 96.06 72 ASP A C 1
ATOM 549 O O . ASP A 1 72 ? -2.600 -10.772 -3.609 1.00 96.06 72 ASP A O 1
ATOM 553 N N . GLN A 1 73 ? -0.565 -10.408 -4.487 1.00 97.06 73 GLN A N 1
ATOM 554 C CA . GLN A 1 73 ? 0.168 -10.616 -3.231 1.00 97.06 73 GLN A CA 1
ATOM 555 C C . GLN A 1 73 ? -0.193 -9.588 -2.153 1.00 97.06 73 GLN A C 1
ATOM 557 O O . GLN A 1 73 ? -0.286 -9.932 -0.976 1.00 97.06 73 GLN A O 1
ATOM 562 N N . ILE A 1 74 ? -0.389 -8.322 -2.536 1.00 96.62 74 ILE A N 1
ATOM 563 C CA . ILE A 1 74 ? -0.790 -7.256 -1.610 1.00 96.62 74 ILE A CA 1
ATOM 564 C C . ILE A 1 74 ? -2.188 -7.534 -1.071 1.00 96.62 74 ILE A C 1
ATOM 566 O O . ILE A 1 74 ? -2.386 -7.480 0.140 1.00 96.62 74 ILE A O 1
ATOM 570 N N . VAL A 1 75 ? -3.145 -7.855 -1.941 1.00 95.81 75 VAL A N 1
ATOM 571 C CA . VAL A 1 75 ? -4.514 -8.159 -1.513 1.00 95.81 75 VAL A CA 1
ATOM 572 C C . VAL A 1 75 ? -4.525 -9.383 -0.600 1.00 95.81 75 VAL A C 1
ATOM 574 O O . VAL A 1 75 ? -5.067 -9.294 0.497 1.00 95.81 75 VAL A O 1
ATOM 577 N N . GLU A 1 76 ? -3.848 -10.471 -0.979 1.00 96.38 76 GLU A N 1
ATOM 578 C CA . GLU A 1 76 ? -3.751 -11.679 -0.152 1.00 96.38 76 GLU A CA 1
ATOM 579 C C . GLU A 1 76 ? -3.149 -11.376 1.229 1.00 96.38 76 GLU A C 1
ATOM 581 O O . GLU A 1 76 ? -3.692 -11.800 2.247 1.00 96.38 76 GLU A O 1
ATOM 586 N N . ALA A 1 77 ? -2.064 -10.597 1.297 1.00 95.44 77 ALA A N 1
ATOM 587 C CA . ALA A 1 77 ? -1.430 -10.247 2.566 1.00 95.44 77 ALA A CA 1
ATOM 588 C C . ALA A 1 77 ? -2.328 -9.388 3.466 1.00 95.44 77 ALA A C 1
ATOM 590 O O . ALA A 1 77 ? -2.340 -9.581 4.683 1.00 95.44 77 ALA A O 1
ATOM 591 N N . PHE A 1 78 ? -3.075 -8.444 2.887 1.00 95.56 78 PHE A N 1
ATOM 592 C CA . PHE A 1 78 ? -4.006 -7.612 3.644 1.00 95.56 78 PHE A CA 1
ATOM 593 C C . PHE A 1 78 ? -5.232 -8.406 4.096 1.00 95.56 78 PHE A C 1
ATOM 595 O O . PHE A 1 78 ? -5.656 -8.216 5.227 1.00 95.56 78 PHE A O 1
ATOM 602 N N . GLU A 1 79 ? -5.749 -9.339 3.295 1.00 94.81 79 GLU A N 1
ATOM 603 C CA . GLU A 1 79 ? -6.852 -10.231 3.687 1.00 94.81 79 GLU A CA 1
ATOM 604 C C . GLU A 1 79 ? -6.518 -11.117 4.899 1.00 94.81 79 GLU A C 1
ATOM 606 O O . GLU A 1 79 ? -7.422 -11.543 5.616 1.00 94.81 79 GLU A O 1
ATOM 611 N N . GLN A 1 80 ? -5.232 -11.383 5.158 1.00 94.31 80 GLN A N 1
ATOM 612 C CA . GLN A 1 80 ? -4.784 -12.099 6.359 1.00 94.31 80 GLN A CA 1
ATOM 613 C C . GLN A 1 80 ? -4.680 -11.209 7.611 1.00 94.31 80 GLN A C 1
ATOM 615 O O . GLN A 1 80 ? -4.384 -11.722 8.692 1.00 94.31 80 GLN A O 1
ATOM 620 N N . MET A 1 81 ? -4.881 -9.890 7.502 1.00 93.38 81 MET A N 1
ATOM 621 C CA . MET A 1 81 ? -4.892 -8.995 8.660 1.00 93.38 81 MET A CA 1
ATOM 622 C C . MET A 1 81 ? -6.240 -9.066 9.380 1.00 93.38 81 MET A C 1
ATOM 624 O O . MET A 1 81 ? -7.289 -8.942 8.755 1.00 93.38 81 MET A O 1
ATOM 628 N N . ASP A 1 82 ? -6.212 -9.161 10.711 1.00 90.31 82 ASP A N 1
ATOM 629 C CA . ASP A 1 82 ? -7.430 -9.198 11.539 1.00 90.31 82 ASP A CA 1
ATOM 630 C C . ASP A 1 82 ? -8.326 -7.958 11.345 1.00 90.31 82 ASP A C 1
ATOM 632 O O . ASP A 1 82 ? -9.545 -8.034 11.503 1.00 90.31 82 ASP A O 1
ATOM 636 N N . ASP A 1 83 ? -7.723 -6.818 10.996 1.00 91.56 83 ASP A N 1
ATOM 637 C CA . ASP A 1 83 ? -8.412 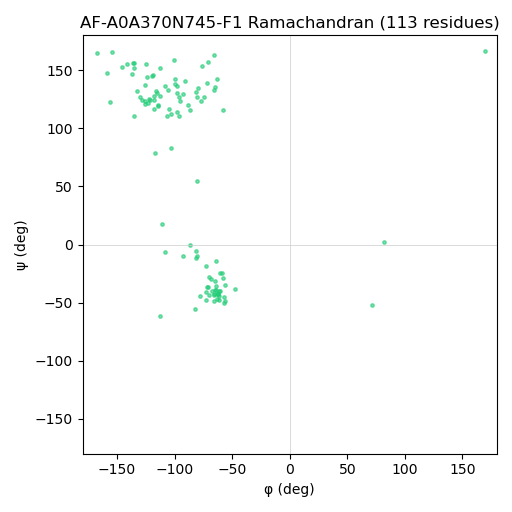-5.542 10.794 1.00 91.56 83 ASP A CA 1
ATOM 638 C C . ASP A 1 83 ? -8.953 -5.366 9.362 1.00 91.56 83 ASP A C 1
ATOM 640 O O . ASP A 1 83 ? -9.535 -4.324 9.058 1.00 91.56 83 ASP A O 1
ATOM 644 N N . PHE A 1 84 ? -8.759 -6.333 8.457 1.00 93.62 84 PHE A N 1
ATOM 645 C CA . PHE A 1 84 ? -9.197 -6.219 7.065 1.00 93.62 84 PHE A CA 1
ATOM 646 C C . PHE A 1 84 ? -10.713 -6.141 6.923 1.00 93.62 84 PHE A C 1
ATOM 648 O O . PHE A 1 84 ? -11.461 -6.906 7.532 1.00 93.62 84 PHE A O 1
ATOM 655 N N . LEU A 1 85 ? -11.164 -5.221 6.067 1.00 92.38 85 LEU A N 1
ATOM 656 C CA . LEU A 1 85 ? -12.574 -5.073 5.735 1.00 92.38 85 LEU A CA 1
ATOM 657 C C . LEU A 1 85 ? -12.859 -5.448 4.281 1.00 92.38 85 LEU A C 1
ATOM 659 O O . LEU A 1 85 ? -13.667 -6.342 4.032 1.00 92.38 85 LEU A O 1
ATOM 663 N N . LEU A 1 86 ? -12.256 -4.724 3.334 1.00 93.62 86 LEU A N 1
ATOM 664 C CA . LEU A 1 86 ? -12.484 -4.894 1.898 1.00 93.62 86 LEU A CA 1
ATOM 665 C C . LEU A 1 86 ? -11.436 -4.158 1.055 1.00 93.62 86 LEU A C 1
ATOM 667 O O . LEU A 1 86 ? -10.756 -3.246 1.531 1.00 93.62 86 LEU A O 1
ATOM 671 N N . VAL A 1 87 ? -11.380 -4.505 -0.231 1.00 94.81 87 VAL A N 1
ATOM 672 C CA . VAL A 1 87 ? -10.771 -3.675 -1.279 1.00 94.81 87 VAL A CA 1
ATOM 673 C C . VAL A 1 87 ? -11.836 -2.699 -1.784 1.00 94.81 87 VAL A C 1
ATOM 675 O O . VAL A 1 87 ? -12.864 -3.120 -2.311 1.00 94.81 87 VAL A O 1
ATOM 678 N N . GLU A 1 88 ? -11.625 -1.400 -1.573 1.00 91.19 88 GLU A N 1
ATOM 679 C CA . GLU A 1 88 ? -12.594 -0.343 -1.897 1.00 91.19 88 GLU A CA 1
ATOM 680 C C . GLU A 1 88 ? -12.608 -0.029 -3.391 1.00 91.19 88 GLU A C 1
ATOM 682 O O . GLU A 1 88 ? -13.668 0.126 -3.995 1.00 91.19 88 GLU A O 1
ATOM 687 N N . SER A 1 89 ? -11.421 0.084 -3.980 1.00 90.94 89 SER A N 1
ATOM 688 C CA . SER A 1 89 ? -11.242 0.449 -5.379 1.00 90.94 89 SER A CA 1
ATOM 689 C C . SER A 1 89 ? -9.880 -0.016 -5.869 1.00 90.94 89 SER A C 1
ATOM 691 O O . SER A 1 89 ? -8.905 -0.015 -5.116 1.00 90.94 89 SER A O 1
ATOM 693 N N . GLU A 1 90 ? -9.807 -0.379 -7.141 1.00 91.69 90 GLU A N 1
ATOM 694 C CA . GLU A 1 90 ? -8.560 -0.684 -7.825 1.00 91.69 90 GLU A CA 1
ATOM 695 C C . GLU A 1 90 ? -8.627 -0.238 -9.284 1.00 91.69 90 GLU A C 1
ATOM 697 O O . GLU A 1 90 ? -9.709 -0.165 -9.877 1.00 91.69 90 GLU A O 1
ATOM 702 N N . GLY A 1 91 ? -7.476 0.079 -9.869 1.00 88.31 91 GLY A N 1
ATOM 703 C CA . GLY A 1 91 ? -7.414 0.404 -11.285 1.00 88.31 91 GLY A CA 1
ATOM 704 C C . GLY A 1 91 ? -6.086 0.976 -11.748 1.00 88.31 91 GLY A C 1
ATOM 705 O O . GLY A 1 91 ? -5.241 1.407 -10.959 1.00 88.31 91 GLY A O 1
ATOM 706 N N . ASP A 1 92 ? -5.939 1.007 -13.069 1.00 85.25 92 ASP A N 1
ATOM 707 C CA . ASP A 1 92 ? -4.793 1.622 -13.722 1.00 85.25 92 ASP A CA 1
ATOM 708 C C . ASP A 1 92 ? -4.745 3.126 -13.444 1.00 85.25 92 ASP A C 1
ATOM 710 O O . ASP A 1 92 ? -5.760 3.830 -13.424 1.00 85.25 92 ASP A O 1
ATOM 714 N N . SER A 1 93 ? -3.531 3.627 -13.260 1.00 81.31 93 SER A N 1
ATOM 715 C CA . SER A 1 93 ? -3.239 5.033 -13.039 1.00 81.31 93 SER A CA 1
ATOM 716 C C . SER A 1 93 ? -2.050 5.472 -13.886 1.00 81.31 93 SER A C 1
ATOM 718 O O . SER A 1 93 ? -1.198 4.677 -14.287 1.00 81.31 93 SER A O 1
ATOM 720 N N . ASN A 1 94 ? -1.977 6.772 -14.158 1.00 76.94 94 ASN A N 1
ATOM 721 C CA . ASN A 1 94 ? -0.863 7.352 -14.894 1.00 76.94 94 ASN A CA 1
ATOM 722 C C . ASN A 1 94 ? 0.207 7.840 -13.917 1.00 76.94 94 ASN A C 1
ATOM 724 O O . ASN A 1 94 ? -0.083 8.606 -12.998 1.00 76.94 94 ASN A O 1
ATOM 728 N N . PHE A 1 95 ? 1.458 7.446 -14.154 1.00 79.88 95 PHE A N 1
ATOM 729 C CA . PHE A 1 95 ? 2.611 8.012 -13.466 1.00 79.88 95 PHE A CA 1
ATOM 730 C C . PHE A 1 95 ? 3.396 8.925 -14.406 1.00 79.88 95 PHE A C 1
ATOM 732 O O . PHE A 1 95 ? 4.049 8.475 -15.344 1.00 79.88 95 PHE A O 1
ATOM 739 N N . GLU A 1 96 ? 3.357 10.230 -14.143 1.00 81.38 96 GLU A N 1
ATOM 740 C CA . GLU A 1 96 ? 4.014 11.230 -14.998 1.00 81.38 96 GLU A CA 1
ATOM 741 C C . GLU A 1 96 ? 5.520 11.378 -14.718 1.00 81.38 96 GLU A C 1
ATOM 743 O O . GLU A 1 96 ? 6.239 11.993 -15.502 1.00 81.38 96 GLU A O 1
ATOM 748 N N . GLY A 1 97 ? 6.025 10.797 -13.622 1.00 78.31 97 GLY A N 1
ATOM 749 C CA . GLY A 1 97 ? 7.435 10.909 -13.231 1.00 78.31 97 GLY A CA 1
ATOM 750 C C . GLY A 1 97 ? 8.400 10.097 -14.103 1.00 78.31 97 GLY A C 1
ATOM 751 O O . GLY A 1 97 ? 9.599 10.371 -14.102 1.00 78.31 97 GLY A O 1
ATOM 752 N N . ALA A 1 98 ? 7.904 9.110 -14.859 1.00 81.12 98 ALA A N 1
ATOM 753 C CA . ALA A 1 98 ? 8.708 8.315 -15.784 1.00 81.12 98 ALA A CA 1
ATOM 754 C C . ALA A 1 98 ? 7.849 7.702 -16.903 1.00 81.12 98 ALA A C 1
ATOM 756 O O . ALA A 1 98 ? 6.963 6.898 -16.645 1.00 81.12 98 ALA A O 1
ATOM 757 N N . ALA A 1 99 ? 8.180 7.999 -18.165 1.00 80.00 99 ALA A N 1
ATOM 758 C CA . ALA A 1 99 ? 7.382 7.609 -19.338 1.00 80.00 99 ALA A CA 1
ATOM 759 C C . ALA A 1 99 ? 7.259 6.091 -19.598 1.00 80.00 99 ALA A C 1
ATOM 761 O O . ALA A 1 99 ? 6.441 5.679 -20.412 1.00 80.00 99 ALA A O 1
ATOM 762 N N . ALA A 1 100 ? 8.089 5.266 -18.955 1.00 87.06 100 ALA A N 1
ATOM 763 C CA . ALA A 1 100 ? 8.100 3.809 -19.116 1.00 87.06 100 ALA A CA 1
ATOM 764 C C . ALA A 1 100 ? 7.613 3.070 -17.857 1.00 87.06 100 ALA A C 1
ATOM 766 O O . ALA A 1 100 ? 7.935 1.898 -17.682 1.00 87.06 100 ALA A O 1
ATOM 767 N N . VAL A 1 101 ? 6.925 3.768 -16.950 1.00 90.19 101 VAL A N 1
ATOM 768 C CA . VAL A 1 101 ? 6.436 3.216 -15.685 1.00 90.19 101 VAL A CA 1
ATOM 769 C C . VAL A 1 101 ? 4.919 3.297 -15.664 1.00 90.19 101 VAL A C 1
ATOM 771 O O . VAL A 1 101 ? 4.335 4.367 -15.820 1.00 90.19 101 VAL A O 1
ATOM 774 N N . TYR A 1 102 ? 4.298 2.149 -15.451 1.00 90.00 102 TYR A N 1
ATOM 775 C CA . TYR A 1 102 ? 2.871 2.002 -15.239 1.00 90.00 102 TYR A CA 1
ATOM 776 C C . TYR A 1 102 ? 2.575 2.095 -13.747 1.00 90.00 102 TYR A C 1
ATOM 778 O O . TYR A 1 102 ? 3.328 1.545 -12.935 1.00 90.00 102 TYR A O 1
ATOM 786 N N . ALA A 1 103 ? 1.477 2.766 -13.400 1.00 91.81 103 ALA A N 1
ATOM 787 C CA . ALA A 1 103 ? 0.958 2.775 -12.045 1.00 91.81 103 ALA A CA 1
ATOM 788 C C . ALA A 1 103 ? -0.328 1.959 -11.960 1.00 91.81 103 ALA A C 1
ATOM 790 O O . ALA A 1 103 ? -1.216 2.100 -12.795 1.00 91.81 103 ALA A O 1
ATOM 791 N N . TYR A 1 104 ? -0.442 1.149 -10.917 1.00 93.56 104 TYR A N 1
ATOM 792 C CA . TYR A 1 104 ? -1.677 0.476 -10.545 1.00 93.56 104 TYR A CA 1
ATOM 793 C C . TYR A 1 104 ? -2.043 0.890 -9.123 1.00 93.56 104 TYR A C 1
ATOM 795 O O . TYR A 1 104 ? -1.216 0.784 -8.216 1.00 93.56 104 TYR A O 1
ATOM 803 N N . LEU A 1 105 ? -3.247 1.419 -8.932 1.00 94.50 105 LEU A N 1
ATOM 804 C CA . LEU A 1 105 ? -3.730 1.881 -7.636 1.00 94.50 105 LEU A CA 1
ATOM 805 C C . LEU A 1 105 ? -4.639 0.837 -7.004 1.00 94.50 105 LEU A C 1
ATOM 807 O O . LEU A 1 105 ? -5.502 0.273 -7.670 1.00 94.50 105 LEU A O 1
ATOM 811 N N . ILE A 1 106 ? -4.473 0.640 -5.700 1.00 96.00 106 ILE A N 1
ATOM 812 C CA . ILE A 1 106 ? -5.328 -0.195 -4.859 1.00 96.00 106 ILE A CA 1
ATOM 813 C C . ILE A 1 106 ? -5.668 0.608 -3.607 1.00 96.00 106 ILE A C 1
ATOM 815 O O . ILE A 1 106 ? -4.784 1.191 -2.978 1.00 96.00 106 ILE A O 1
ATOM 819 N N . MET A 1 107 ? -6.941 0.641 -3.238 1.00 96.38 107 MET A N 1
ATOM 820 C CA . MET A 1 107 ? -7.425 1.209 -1.984 1.00 96.38 107 MET A CA 1
ATOM 821 C C . MET A 1 107 ? -8.001 0.086 -1.131 1.00 96.38 107 MET A C 1
ATOM 823 O O . MET A 1 107 ? -8.941 -0.592 -1.543 1.00 96.38 107 MET A O 1
ATOM 827 N N . ILE A 1 108 ? -7.432 -0.117 0.053 1.00 97.00 108 ILE A N 1
ATOM 828 C CA . ILE A 1 108 ? -7.838 -1.164 0.993 1.00 97.00 108 ILE A CA 1
ATOM 829 C C . ILE A 1 108 ? -8.360 -0.509 2.262 1.00 97.00 108 ILE A C 1
ATOM 831 O O . ILE A 1 108 ? -7.712 0.381 2.811 1.00 97.00 108 ILE A O 1
ATOM 835 N N . GLN A 1 109 ? -9.513 -0.962 2.742 1.00 95.69 109 GLN A N 1
ATOM 836 C CA . GLN A 1 109 ? -10.084 -0.507 4.001 1.00 95.69 109 GLN A CA 1
ATOM 837 C C . GLN A 1 109 ? -9.764 -1.485 5.127 1.00 95.69 109 GLN A C 1
ATOM 839 O O . GLN A 1 109 ? -9.997 -2.690 5.011 1.00 95.69 109 GLN A O 1
ATOM 844 N N . LEU A 1 110 ? -9.266 -0.938 6.232 1.00 94.44 110 LEU A N 1
ATOM 845 C CA . LEU A 1 110 ? -9.040 -1.632 7.493 1.00 94.44 110 LEU A CA 1
ATOM 846 C C . LEU A 1 110 ? -9.878 -0.959 8.580 1.00 94.44 110 LEU A C 1
ATOM 848 O O . LEU A 1 110 ? -10.030 0.261 8.577 1.00 94.44 110 LEU A O 1
ATOM 852 N N . ARG A 1 111 ? -10.399 -1.720 9.536 1.00 92.50 111 ARG A N 1
ATOM 853 C CA . ARG A 1 111 ? -11.160 -1.188 10.666 1.00 92.50 111 ARG A CA 1
ATOM 854 C C . ARG A 1 111 ? -10.527 -1.626 11.968 1.00 92.50 111 ARG A C 1
ATOM 856 O O . ARG A 1 111 ? -10.509 -2.812 12.271 1.00 92.50 111 ARG A O 1
ATOM 863 N N . THR A 1 112 ? -10.149 -0.655 12.792 1.00 91.25 112 THR A N 1
ATOM 864 C CA . THR A 1 112 ? -9.681 -0.923 14.152 1.00 91.25 112 THR A CA 1
ATOM 865 C C . THR A 1 112 ? -10.665 -0.374 15.178 1.00 91.25 112 THR A C 1
ATOM 867 O O . THR A 1 112 ? -11.409 0.582 14.938 1.00 91.25 112 THR A O 1
ATOM 870 N N . ARG A 1 113 ? -10.705 -1.003 16.354 1.00 86.19 113 ARG A N 1
ATOM 871 C CA . ARG A 1 113 ? -11.475 -0.489 17.489 1.00 86.19 113 ARG A CA 1
ATOM 872 C C . ARG A 1 113 ? -10.668 0.603 18.188 1.00 86.19 113 ARG A C 1
ATOM 874 O O . ARG A 1 113 ? -9.517 0.364 18.551 1.00 86.19 113 ARG A O 1
ATOM 881 N N . ARG A 1 114 ? -11.289 1.755 18.455 1.00 76.31 114 ARG A N 1
ATOM 882 C CA . ARG A 1 114 ? -10.662 2.794 19.276 1.00 76.31 114 ARG A CA 1
ATOM 883 C C . ARG A 1 114 ? -10.477 2.289 20.715 1.00 76.31 114 ARG A C 1
ATOM 885 O O . ARG A 1 114 ? -11.416 1.693 21.257 1.00 76.31 114 ARG A O 1
ATOM 892 N N . PRO A 1 115 ? -9.284 2.475 21.304 1.00 65.00 115 PRO A N 1
ATOM 893 C CA . PRO A 1 115 ? -9.009 2.086 22.684 1.00 65.00 115 PRO A CA 1
ATOM 894 C C . PRO A 1 115 ? -9.838 2.878 23.702 1.00 65.00 115 PRO A C 1
ATOM 896 O O . PRO A 1 115 ? -10.225 4.033 23.405 1.00 65.00 115 PRO A O 1
#

pLDDT: mean 90.22, std 8.35, range [56.38, 97.06]

Secondary structure (DSSP, 8-state):
--HHHHHHHHHHHH-S-EEESS--SS--SSEEEEEEEEEEEEEEETTEEEEEEEEEEEEEES-HHHHHHHHHHHHHHHHTSTTEEEEEEEEEEE-TT-TT-EEEEEEEEEEEE--

Sequence (115 aa):
MSLKADIYAALVAILPNSHNVELPPDPTWPALVYTTHTDEESGWVMGGGYDLHTVTIAILGRDTDENTALRDQIVEAFEQMDDFLLVESEGDSNFEGAAAVYAYLIMIQLRTRRP

Organism: NCBI:txid2211104

Radius of gyration: 14.95 Å; Cα contacts (8 Å, |Δi|>4): 206; chains: 1; bounding box: 40×23×42 Å

Nearest PDB structures (foldseek):
  2gjv-assembly1_A  TM=6.527E-01  e=2.155E-06  Salmonella enterica subsp. enterica serovar Typhimurium
  8hqo-assembly1_a  TM=5.920E-01  e=4.605E-05  Escherichia phage DT57C
  4acv-assembly1_A  TM=5.156E-01  e=1.931E-04  Listeria monocytogenes 10403S
  6i6o-assembly1_C  TM=4.297E-01  e=9.410E-02  Thermus thermophilus HB8
  4yrm-assembly1_A  TM=3.833E-01  e=9.410E-02  Trypanosoma cruzi strain CL Brener

Mean predicted aligned error: 4.71 Å

Solvent-accessible surface area (backbone atoms only — not comparable to full-atom values): 6545 Å² total; per-residue (Å²): 136,54,70,70,57,53,54,50,51,56,46,37,73,76,39,74,55,52,31,74,75,51,80,62,98,80,70,68,75,63,30,36,34,32,46,77,47,77,46,80,37,74,78,83,39,92,94,44,55,31,36,38,31,44,35,41,38,36,38,34,21,75,44,73,68,60,44,49,56,50,49,53,52,51,50,55,56,45,67,72,38,92,40,50,72,49,78,78,49,71,47,83,45,87,43,88,91,40,97,71,38,48,26,38,38,39,31,35,36,32,48,47,74,56,130

Foldseek 3Di:
DDPVVLLVVLLCVLPVQEEEQDHDPDHDPFHKYKYKDWDWDPPPDPVWTKIKIKIKIKGKHLDPVVSVVSVVSSVVSLVPDPQWDDWPDKDWDDDPPDPRITIIITITIGMDTDD